Protein AF-A0A955L005-F1 (afdb_monomer_lite)

pLDDT: mean 80.8, std 13.49, range [45.31, 91.12]

Foldseek 3Di:
DADPLLVVLLVQCVVVCVPPALVVLLPDDLVVLCVSVVHDDDPVCSCSSCVNSVVVNCCSVDPDDDDPDPDD

Radius of gyration: 12.17 Å; chains: 1; bounding box: 30×26×27 Å

Organism: NCBI:txid2099670

InterPro domains:
  IPR002871 NIF system FeS cluster assembly, NifU, N-terminal [PF01592] (2-61)
  IPR002871 NIF system FeS cluster assembly, NifU, N-terminal [cd06664] (1-56)

Sequence (72 aa):
SGCAISIASASILSDELLGKSITEISQLEDSYVGGILGIELTTSRRKCARLPLQAIQQAANANGAAEPTPNP

Structure (mmCIF, N/CA/C/O backbone):
data_AF-A0A955L005-F1
#
_entry.id   AF-A0A955L005-F1
#
loop_
_atom_site.group_PDB
_atom_site.id
_atom_site.type_symbol
_atom_site.label_atom_id
_atom_site.label_alt_id
_atom_site.label_comp_id
_atom_site.label_asym_id
_atom_site.label_entity_id
_atom_site.label_seq_id
_atom_site.pdbx_PDB_ins_code
_atom_site.Cartn_x
_atom_site.Cartn_y
_atom_site.Cartn_z
_atom_site.occupancy
_atom_site.B_iso_or_equiv
_atom_site.auth_seq_id
_atom_site.auth_comp_id
_atom_site.auth_asym_id
_atom_site.auth_atom_id
_atom_site.pdbx_PDB_model_num
ATOM 1 N N . SER A 1 1 ? 4.369 17.308 -4.012 1.00 56.72 1 SER A N 1
ATOM 2 C CA . SER A 1 1 ? 3.893 16.818 -5.324 1.00 56.72 1 SER A CA 1
ATOM 3 C C . SER A 1 1 ? 3.966 15.300 -5.352 1.00 56.72 1 SER A C 1
ATOM 5 O O . SER A 1 1 ? 5.039 14.767 -5.095 1.00 56.72 1 SER A O 1
ATOM 7 N N . GLY A 1 2 ? 2.851 14.597 -5.572 1.00 67.25 2 GLY A N 1
ATOM 8 C CA . GLY A 1 2 ? 2.814 13.126 -5.584 1.00 67.25 2 GLY A CA 1
ATOM 9 C C . GLY A 1 2 ? 3.365 12.534 -6.886 1.00 67.25 2 GLY A C 1
ATOM 10 O O . GLY A 1 2 ? 3.190 13.110 -7.956 1.00 67.25 2 GLY A O 1
ATOM 11 N N . CYS A 1 3 ? 4.042 11.385 -6.810 1.00 86.81 3 CYS A N 1
ATOM 12 C CA . CYS A 1 3 ? 4.446 10.633 -8.001 1.00 86.81 3 CYS A CA 1
ATOM 13 C C . CYS A 1 3 ? 3.208 10.032 -8.688 1.00 86.81 3 CYS A C 1
ATOM 15 O O . CYS A 1 3 ? 2.309 9.568 -7.994 1.00 86.81 3 CYS A O 1
ATOM 17 N N . ALA A 1 4 ? 3.195 9.951 -10.024 1.00 87.00 4 ALA A N 1
ATOM 18 C CA . ALA A 1 4 ? 2.109 9.324 -10.789 1.00 87.00 4 ALA A CA 1
ATOM 19 C C . ALA A 1 4 ? 1.718 7.927 -10.264 1.00 87.00 4 ALA A C 1
ATOM 21 O O . ALA A 1 4 ? 0.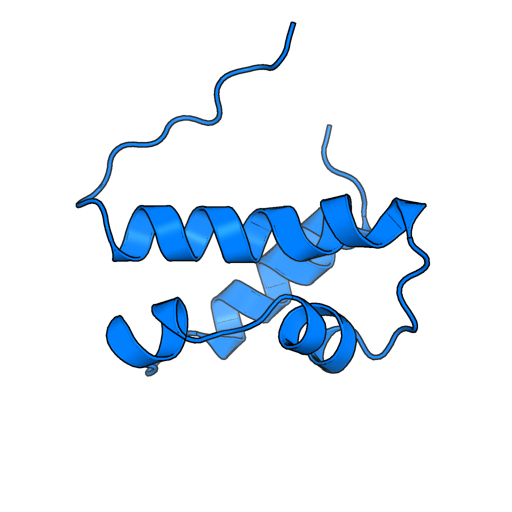537 7.615 -10.175 1.00 87.00 4 ALA A O 1
ATOM 22 N N . ILE A 1 5 ? 2.697 7.127 -9.821 1.00 86.50 5 ILE A N 1
ATOM 23 C CA . ILE A 1 5 ? 2.453 5.804 -9.221 1.00 86.50 5 ILE A CA 1
ATOM 24 C C . ILE A 1 5 ? 1.672 5.916 -7.909 1.00 86.50 5 ILE A C 1
ATOM 26 O O . ILE A 1 5 ? 0.761 5.137 -7.682 1.00 86.50 5 ILE A O 1
ATOM 30 N N . SER A 1 6 ? 2.011 6.893 -7.065 1.00 88.50 6 SER A N 1
ATOM 31 C CA . SER A 1 6 ? 1.322 7.118 -5.789 1.00 88.50 6 SER A CA 1
ATOM 32 C C . SER A 1 6 ? -0.106 7.619 -5.989 1.00 88.50 6 SER A C 1
ATOM 34 O O . SER A 1 6 ? -0.955 7.357 -5.146 1.00 88.50 6 SER A O 1
ATOM 36 N N . ILE A 1 7 ? -0.367 8.357 -7.072 1.00 89.31 7 ILE A N 1
ATOM 37 C CA . ILE A 1 7 ? -1.714 8.827 -7.417 1.00 89.31 7 ILE A CA 1
ATOM 38 C C . ILE A 1 7 ? -2.546 7.652 -7.943 1.00 89.31 7 ILE A C 1
ATOM 40 O O . ILE A 1 7 ? -3.665 7.441 -7.485 1.00 89.31 7 ILE A O 1
ATOM 44 N N . ALA A 1 8 ? -1.977 6.855 -8.853 1.00 90.31 8 ALA A N 1
ATOM 45 C CA . ALA A 1 8 ? -2.635 5.671 -9.396 1.00 90.31 8 ALA A CA 1
ATOM 46 C C . ALA A 1 8 ? -2.940 4.632 -8.306 1.00 90.31 8 ALA A C 1
ATOM 48 O O . ALA A 1 8 ? -4.063 4.139 -8.234 1.00 90.31 8 ALA A O 1
ATOM 49 N N . SER A 1 9 ? -1.979 4.340 -7.420 1.00 89.88 9 SER A N 1
ATOM 50 C CA . SER A 1 9 ? -2.197 3.382 -6.334 1.00 89.88 9 SER A CA 1
ATOM 51 C C . SER A 1 9 ? -3.231 3.874 -5.332 1.00 89.88 9 SER A C 1
ATOM 53 O O . SER A 1 9 ? -4.062 3.078 -4.917 1.00 89.88 9 SER A O 1
ATOM 55 N N . ALA A 1 10 ? -3.236 5.166 -4.986 1.00 90.75 10 ALA A N 1
ATOM 56 C CA . ALA A 1 10 ? -4.268 5.734 -4.123 1.00 90.75 10 ALA A CA 1
ATOM 57 C C . ALA A 1 10 ? -5.666 5.579 -4.735 1.00 90.75 10 ALA A C 1
ATOM 59 O O . ALA A 1 10 ? -6.563 5.105 -4.049 1.00 90.75 10 ALA A O 1
ATOM 60 N N . SER A 1 11 ? -5.832 5.905 -6.022 1.00 90.94 11 SER A N 1
ATOM 61 C CA . SER A 1 11 ? -7.123 5.783 -6.712 1.00 90.94 11 SER A CA 1
ATOM 62 C C . SER A 1 11 ? -7.639 4.344 -6.720 1.00 90.94 11 SER A C 1
ATOM 64 O O . SER A 1 11 ? -8.774 4.107 -6.333 1.00 90.94 11 SER A O 1
ATOM 66 N N . ILE A 1 12 ? -6.801 3.382 -7.122 1.00 91.12 12 ILE A N 1
ATOM 67 C CA . ILE A 1 12 ? -7.210 1.973 -7.228 1.00 91.12 12 ILE A CA 1
ATOM 68 C C . ILE A 1 12 ? -7.482 1.382 -5.841 1.00 91.12 12 ILE A C 1
ATOM 70 O O . ILE A 1 12 ? -8.464 0.674 -5.658 1.00 91.12 12 ILE A O 1
ATOM 74 N N . LEU A 1 13 ? -6.648 1.698 -4.843 1.00 90.75 13 LEU A N 1
ATOM 75 C CA . LEU A 1 13 ? -6.878 1.249 -3.468 1.00 90.75 13 LEU A CA 1
ATOM 76 C C . LEU A 1 13 ? -8.178 1.822 -2.898 1.00 90.75 13 LEU A C 1
ATOM 78 O O . LEU A 1 13 ? -8.888 1.111 -2.202 1.00 90.75 13 LEU A O 1
ATOM 82 N N . SER A 1 14 ? -8.521 3.079 -3.182 1.00 89.00 14 SER A N 1
ATOM 83 C CA . SER A 1 14 ? -9.780 3.650 -2.697 1.00 89.00 14 SER A CA 1
ATOM 84 C C . SER A 1 14 ? -11.002 2.860 -3.161 1.00 89.00 14 SER A C 1
ATOM 86 O O . SER A 1 14 ? -11.905 2.672 -2.354 1.00 89.00 14 SER A O 1
ATOM 88 N N . ASP A 1 15 ? -11.000 2.353 -4.395 1.00 91.00 15 ASP A N 1
ATOM 89 C CA . ASP A 1 15 ? -12.092 1.528 -4.921 1.00 91.00 15 ASP A CA 1
ATOM 90 C C . ASP A 1 15 ? -12.024 0.082 -4.398 1.00 91.00 15 ASP A C 1
ATOM 92 O O . ASP A 1 15 ? -13.026 -0.467 -3.943 1.00 91.00 15 ASP A O 1
ATOM 96 N N . GLU A 1 16 ? -10.833 -0.524 -4.386 1.00 90.62 16 GLU A N 1
ATOM 97 C CA . GLU A 1 16 ? -10.611 -1.920 -3.972 1.00 90.62 16 GLU A CA 1
ATOM 98 C C . GLU A 1 16 ? -10.925 -2.194 -2.498 1.00 90.62 16 GLU A C 1
ATOM 100 O O . GLU A 1 16 ? -11.240 -3.322 -2.113 1.00 90.62 16 GLU A O 1
ATOM 105 N N . LEU A 1 17 ? -10.793 -1.184 -1.640 1.00 88.94 17 LEU A N 1
ATOM 106 C CA . LEU A 1 17 ? -11.013 -1.337 -0.204 1.00 88.94 17 LEU A CA 1
ATOM 107 C C . LEU A 1 17 ? -12.482 -1.153 0.196 1.00 88.94 17 LEU A C 1
ATOM 109 O O . LEU A 1 17 ? -12.838 -1.452 1.339 1.00 88.94 17 LEU A O 1
ATOM 113 N N . LEU A 1 18 ? -13.350 -0.708 -0.720 1.00 89.50 18 LEU A N 1
ATOM 114 C CA . LEU A 1 18 ? -14.783 -0.597 -0.460 1.00 89.50 18 LEU A CA 1
ATOM 115 C C . LEU A 1 18 ? -15.376 -1.981 -0.168 1.00 89.50 18 LEU A C 1
ATOM 117 O O . LEU A 1 18 ? -15.240 -2.923 -0.943 1.00 89.50 18 LEU A O 1
ATOM 121 N N . GLY A 1 19 ? -16.053 -2.105 0.974 1.00 89.56 19 GLY A N 1
ATOM 122 C CA . GLY A 1 19 ? -16.679 -3.359 1.403 1.00 89.56 19 GLY A CA 1
ATOM 123 C C . GLY A 1 19 ? -15.743 -4.352 2.100 1.00 89.56 19 GLY A C 1
ATOM 124 O O . GLY A 1 19 ? -16.233 -5.362 2.601 1.00 89.56 19 GLY A O 1
ATOM 125 N N . LYS A 1 20 ? -14.436 -4.068 2.200 1.00 89.62 20 LYS A N 1
ATOM 126 C CA . LYS A 1 20 ? -13.516 -4.837 3.052 1.00 89.62 20 LYS A CA 1
ATOM 127 C C . LYS A 1 20 ? -13.626 -4.390 4.508 1.00 89.62 20 LYS A C 1
ATOM 129 O O . LYS A 1 20 ? -13.861 -3.219 4.808 1.00 89.62 20 LYS A O 1
ATOM 134 N N . SER A 1 21 ? -13.425 -5.320 5.432 1.00 90.94 21 SER A N 1
ATOM 135 C CA . SER A 1 21 ? -13.333 -5.009 6.857 1.00 90.94 21 SER A CA 1
ATOM 136 C C . SER A 1 21 ? -11.988 -4.367 7.207 1.00 90.94 21 SER A C 1
ATOM 138 O O . SER A 1 21 ? -10.966 -4.638 6.579 1.00 90.94 21 SER A O 1
ATOM 140 N N . ILE A 1 22 ? -11.956 -3.562 8.273 1.00 88.88 22 ILE A N 1
ATOM 141 C CA . ILE A 1 22 ? -10.720 -2.942 8.788 1.00 88.88 22 ILE A CA 1
ATOM 142 C C . ILE A 1 22 ? -9.623 -3.991 9.034 1.00 88.88 22 ILE A C 1
ATOM 144 O O . ILE A 1 22 ? -8.455 -3.753 8.734 1.00 88.88 22 ILE A O 1
ATOM 148 N N . THR A 1 23 ? -9.993 -5.173 9.534 1.00 88.00 23 THR A N 1
ATOM 149 C CA . THR A 1 23 ? -9.055 -6.275 9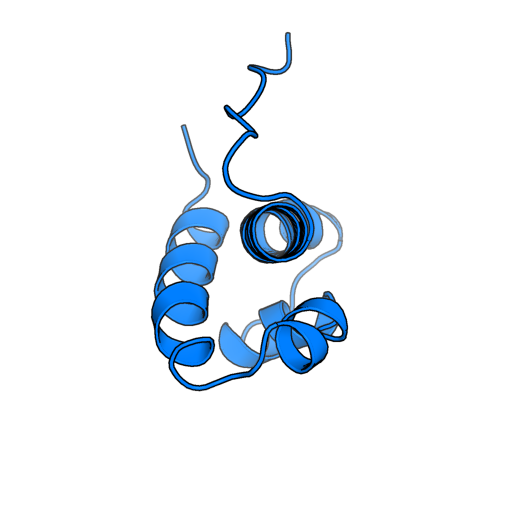.777 1.00 88.00 23 THR A CA 1
ATOM 150 C C . THR A 1 23 ? -8.417 -6.782 8.486 1.00 88.00 23 THR A C 1
ATOM 152 O O . THR A 1 23 ? -7.206 -6.988 8.460 1.00 88.00 23 THR A O 1
ATOM 155 N N . GLU A 1 24 ? -9.193 -6.935 7.410 1.00 89.38 24 GLU A N 1
ATOM 156 C CA . GLU A 1 24 ? -8.666 -7.335 6.099 1.00 89.38 24 GLU A CA 1
ATOM 157 C C . GLU A 1 24 ? -7.721 -6.275 5.532 1.00 89.38 24 GLU A C 1
ATOM 159 O O . GLU A 1 24 ? -6.648 -6.611 5.040 1.00 89.38 24 GLU A O 1
ATOM 164 N N . ILE A 1 25 ? -8.075 -4.992 5.657 1.00 88.44 25 ILE A N 1
ATOM 165 C CA . ILE A 1 25 ? -7.246 -3.870 5.193 1.00 88.44 25 ILE A CA 1
ATOM 166 C C . ILE A 1 25 ? -5.898 -3.841 5.932 1.00 88.44 25 ILE A C 1
ATOM 168 O O . ILE A 1 25 ? -4.843 -3.662 5.316 1.00 88.44 25 ILE A O 1
ATOM 172 N N . SER A 1 26 ? -5.914 -4.066 7.247 1.00 86.12 26 SER A N 1
ATOM 173 C CA . SER A 1 26 ? -4.708 -4.128 8.082 1.00 86.12 26 SER A CA 1
ATOM 174 C C . SER A 1 26 ? -3.798 -5.320 7.771 1.00 86.12 26 SER A C 1
ATOM 176 O O . SER A 1 26 ? -2.617 -5.270 8.105 1.00 86.12 26 SER A O 1
ATOM 178 N N . GLN A 1 27 ? -4.311 -6.370 7.125 1.00 89.06 27 GLN A N 1
ATOM 179 C CA . GLN A 1 27 ? -3.531 -7.542 6.710 1.00 89.06 27 GLN A CA 1
ATOM 180 C C . GLN A 1 27 ? -2.983 -7.446 5.279 1.00 89.06 27 GLN A C 1
ATOM 182 O O . GLN A 1 27 ? -2.242 -8.330 4.853 1.00 89.06 27 GLN A O 1
ATOM 187 N N . LEU A 1 28 ? -3.313 -6.391 4.528 1.00 88.94 28 LEU A N 1
ATOM 188 C CA . LEU A 1 28 ? -2.796 -6.207 3.173 1.00 88.94 28 LEU A CA 1
ATOM 189 C C . LEU A 1 28 ? -1.284 -5.953 3.174 1.00 88.94 28 LEU A C 1
ATOM 191 O O . LEU A 1 28 ? -0.762 -5.116 3.912 1.00 88.94 28 LEU A O 1
ATOM 195 N N . GLU A 1 29 ? -0.583 -6.645 2.284 1.00 86.19 29 GLU A N 1
ATOM 196 C CA . GLU A 1 29 ? 0.863 -6.523 2.129 1.00 86.19 29 GLU A CA 1
ATOM 197 C C . GLU A 1 29 ? 1.255 -5.557 1.004 1.00 86.19 29 GLU A C 1
ATOM 199 O O . GLU A 1 29 ? 0.506 -5.314 0.062 1.00 86.19 29 GLU A O 1
ATOM 204 N N . ASP A 1 30 ? 2.494 -5.065 1.035 1.00 81.94 30 ASP A N 1
ATOM 205 C CA . ASP A 1 30 ? 3.064 -4.223 -0.027 1.00 81.94 30 ASP A CA 1
ATOM 206 C C . ASP A 1 30 ? 2.994 -4.864 -1.421 1.00 81.94 30 ASP A C 1
ATOM 208 O O . ASP A 1 30 ? 2.889 -4.168 -2.433 1.00 81.94 30 ASP A O 1
ATOM 212 N N . SER A 1 31 ? 3.098 -6.194 -1.467 1.00 82.94 31 SER A N 1
ATOM 213 C CA . SER A 1 31 ? 3.007 -7.009 -2.679 1.00 82.94 31 SER A CA 1
ATOM 214 C C . SER A 1 31 ? 1.645 -6.855 -3.359 1.00 82.94 31 SER A C 1
ATOM 216 O O . SER A 1 31 ? 1.585 -6.799 -4.589 1.00 82.94 31 SER A O 1
ATOM 218 N N . TYR A 1 32 ? 0.576 -6.681 -2.574 1.00 86.38 32 TYR A N 1
ATOM 219 C CA . TYR A 1 32 ? -0.780 -6.444 -3.063 1.00 86.38 32 TYR A CA 1
ATOM 220 C C . TYR A 1 32 ? -0.835 -5.217 -3.973 1.00 86.38 32 TYR A C 1
ATOM 222 O O . TYR A 1 32 ? -1.406 -5.271 -5.060 1.00 86.38 32 TYR A O 1
ATOM 230 N N . VAL A 1 33 ? -0.165 -4.127 -3.580 1.00 86.88 33 VAL A N 1
ATOM 231 C CA . VAL A 1 33 ? -0.179 -2.880 -4.357 1.00 86.88 33 VAL A CA 1
ATOM 232 C C . VAL A 1 33 ? 0.528 -3.037 -5.705 1.00 86.88 33 VAL A C 1
ATOM 234 O O . VAL A 1 33 ? 0.101 -2.463 -6.703 1.00 86.88 33 VAL A O 1
ATOM 237 N N . GLY A 1 34 ? 1.602 -3.827 -5.762 1.00 86.12 34 GLY A N 1
ATOM 238 C CA . GLY A 1 34 ? 2.249 -4.161 -7.034 1.00 86.12 34 GLY A CA 1
ATOM 239 C C . GLY A 1 34 ? 1.326 -4.964 -7.950 1.00 86.12 34 GLY A C 1
ATOM 240 O O . GLY A 1 34 ? 1.229 -4.665 -9.139 1.00 86.12 34 GLY A O 1
ATOM 241 N N . GLY A 1 35 ? 0.599 -5.926 -7.373 1.00 86.56 35 GLY A N 1
ATOM 242 C CA . GLY A 1 35 ? -0.370 -6.757 -8.085 1.00 86.56 35 GLY A CA 1
ATOM 243 C C . GLY 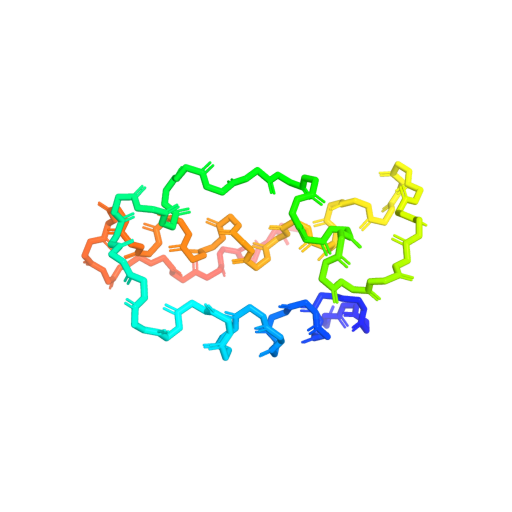A 1 35 ? -1.512 -5.952 -8.705 1.00 86.56 35 GLY A C 1
ATOM 244 O O . GLY A 1 35 ? -1.755 -6.078 -9.902 1.00 86.56 35 GLY A O 1
ATOM 245 N N . ILE A 1 36 ? -2.166 -5.075 -7.934 1.00 87.44 36 ILE A N 1
ATOM 246 C CA . ILE A 1 36 ? -3.303 -4.272 -8.431 1.00 87.44 36 ILE A CA 1
ATOM 247 C C . ILE A 1 36 ? -2.889 -3.230 -9.476 1.00 87.44 36 ILE A C 1
ATOM 249 O O . ILE A 1 36 ? -3.681 -2.876 -10.343 1.00 87.44 36 ILE A O 1
ATOM 253 N N . LEU A 1 37 ? -1.647 -2.739 -9.420 1.00 86.75 37 LEU A N 1
ATOM 254 C CA . LEU A 1 37 ? -1.120 -1.827 -10.435 1.00 86.75 37 LEU A CA 1
ATOM 255 C C . LEU A 1 37 ? -0.747 -2.554 -11.735 1.00 86.75 37 LEU A C 1
ATOM 257 O O . LEU A 1 37 ? -0.529 -1.890 -12.746 1.00 86.75 37 LEU A O 1
ATOM 261 N N . GLY A 1 38 ? -0.633 -3.887 -11.715 1.00 85.19 38 GLY A N 1
ATOM 262 C CA . GLY A 1 38 ? -0.234 -4.684 -12.875 1.00 85.19 38 GLY A CA 1
ATOM 263 C C . GLY A 1 38 ? 1.188 -4.392 -13.362 1.00 85.19 38 GLY A C 1
ATOM 264 O O . GLY A 1 38 ? 1.493 -4.617 -14.532 1.00 85.19 38 GLY A O 1
ATOM 265 N N . ILE A 1 39 ? 2.056 -3.862 -12.493 1.00 81.62 39 ILE A N 1
ATOM 266 C CA . ILE A 1 39 ? 3.436 -3.500 -12.834 1.00 81.62 39 ILE A CA 1
ATOM 267 C C . ILE A 1 39 ? 4.429 -4.154 -11.880 1.00 81.62 39 ILE A C 1
ATOM 269 O O . ILE A 1 39 ? 4.216 -4.216 -10.668 1.00 81.62 39 ILE A O 1
ATOM 273 N N . GLU A 1 40 ? 5.579 -4.557 -12.415 1.00 79.06 40 GLU A N 1
ATOM 274 C CA . GLU A 1 40 ? 6.708 -4.930 -11.571 1.00 79.06 40 GLU A CA 1
ATOM 275 C C . GLU A 1 40 ? 7.341 -3.680 -10.953 1.00 79.06 40 GLU A C 1
ATOM 277 O O . GLU A 1 40 ? 7.963 -2.845 -11.618 1.00 79.06 40 GLU A O 1
ATOM 282 N N . LEU A 1 41 ? 7.170 -3.533 -9.641 1.00 79.00 41 LEU A N 1
ATOM 283 C CA . LEU A 1 41 ? 7.752 -2.431 -8.890 1.00 79.00 41 LEU A CA 1
ATOM 284 C C . LEU A 1 41 ? 9.233 -2.697 -8.609 1.00 79.00 41 LEU A C 1
ATOM 286 O O . LEU A 1 41 ? 9.591 -3.556 -7.801 1.00 79.00 41 LEU A O 1
ATOM 290 N N . THR A 1 42 ? 10.105 -1.872 -9.186 1.00 81.94 42 THR A N 1
ATOM 291 C CA . THR A 1 42 ? 11.514 -1.822 -8.779 1.00 81.94 42 THR A CA 1
ATOM 292 C C . THR A 1 42 ? 11.650 -1.277 -7.351 1.00 81.94 42 THR A C 1
ATOM 294 O O . THR A 1 42 ? 10.789 -0.539 -6.857 1.00 81.94 42 THR A O 1
ATOM 297 N N . THR A 1 43 ? 12.752 -1.599 -6.666 1.00 78.88 43 THR A N 1
ATOM 298 C CA . THR A 1 43 ? 13.019 -1.200 -5.267 1.00 78.88 43 THR A CA 1
ATOM 299 C C . THR A 1 43 ? 12.817 0.301 -5.025 1.00 78.88 43 THR A C 1
ATOM 301 O O . THR A 1 43 ? 12.273 0.699 -3.995 1.00 78.88 43 THR A O 1
ATOM 304 N N . SER A 1 44 ? 13.163 1.138 -6.008 1.00 82.25 44 SER A N 1
ATOM 305 C CA . SER A 1 44 ? 13.016 2.596 -5.943 1.00 82.25 44 SER A CA 1
ATOM 306 C C . SER A 1 44 ? 11.564 3.083 -6.038 1.00 82.25 44 SER A C 1
ATOM 308 O O . SER A 1 44 ? 11.237 4.135 -5.495 1.00 82.25 44 SER A O 1
ATOM 310 N N . ARG A 1 45 ? 10.673 2.343 -6.712 1.00 80.12 45 ARG A N 1
ATOM 311 C CA . ARG A 1 45 ? 9.256 2.715 -6.903 1.00 80.12 45 ARG A CA 1
ATOM 312 C C . ARG A 1 45 ? 8.314 2.074 -5.887 1.00 80.12 45 ARG A C 1
ATOM 314 O O . ARG A 1 45 ? 7.201 2.566 -5.707 1.00 80.12 45 ARG A O 1
ATOM 321 N N . ARG A 1 46 ? 8.783 1.053 -5.162 1.00 83.88 46 ARG A N 1
ATOM 322 C CA . ARG A 1 46 ? 8.027 0.368 -4.102 1.00 83.88 46 ARG A CA 1
ATOM 323 C C . ARG A 1 46 ? 7.508 1.327 -3.031 1.00 83.88 46 ARG A C 1
ATOM 325 O O . ARG A 1 46 ? 6.353 1.228 -2.642 1.00 83.88 46 ARG A O 1
ATOM 332 N N . LYS A 1 47 ? 8.325 2.295 -2.599 1.00 82.62 47 LYS A N 1
ATOM 333 C CA . LYS A 1 47 ? 7.916 3.289 -1.590 1.00 82.62 47 LYS A CA 1
ATOM 334 C C . LYS A 1 47 ? 6.739 4.147 -2.062 1.00 82.62 47 LYS A C 1
ATOM 336 O O . LYS A 1 47 ? 5.799 4.349 -1.305 1.00 82.62 47 LYS A O 1
ATOM 341 N N . CYS A 1 48 ? 6.767 4.613 -3.314 1.00 87.00 48 CYS A N 1
ATOM 342 C CA . CYS A 1 48 ? 5.682 5.417 -3.882 1.00 87.00 48 CYS A CA 1
ATOM 343 C C . CYS A 1 48 ? 4.381 4.622 -4.024 1.00 87.00 48 CYS A C 1
ATOM 345 O O . CYS A 1 48 ? 3.312 5.181 -3.815 1.00 87.00 48 CYS A O 1
ATOM 347 N N . ALA A 1 49 ? 4.473 3.336 -4.371 1.00 86.19 49 ALA A N 1
ATOM 348 C CA . ALA A 1 49 ? 3.309 2.465 -4.458 1.00 86.19 49 ALA A CA 1
ATOM 349 C C . ALA A 1 49 ? 2.732 2.146 -3.070 1.00 86.19 49 ALA A C 1
ATOM 351 O O . ALA A 1 49 ? 1.528 2.261 -2.886 1.00 86.19 49 ALA A O 1
ATOM 352 N N . ARG A 1 50 ? 3.579 1.817 -2.083 1.00 88.69 50 ARG A N 1
ATOM 353 C CA . ARG A 1 50 ? 3.168 1.447 -0.716 1.00 88.69 50 ARG A CA 1
ATOM 354 C C . ARG A 1 50 ? 2.545 2.602 0.070 1.00 88.69 50 ARG A C 1
ATOM 356 O O . ARG A 1 50 ? 1.711 2.362 0.936 1.00 88.69 50 ARG A O 1
ATOM 363 N N . LEU A 1 51 ? 2.962 3.839 -0.200 1.00 89.81 51 LEU A N 1
ATOM 364 C CA . LEU A 1 51 ? 2.600 5.001 0.613 1.00 89.81 51 LEU A CA 1
ATOM 365 C C . LEU A 1 51 ? 1.082 5.125 0.887 1.00 89.81 51 LEU A C 1
ATOM 367 O O . LEU A 1 51 ? 0.726 5.294 2.053 1.00 89.81 51 LEU A O 1
ATOM 371 N N . PRO A 1 52 ? 0.174 4.975 -0.100 1.00 89.56 52 PRO A N 1
ATOM 372 C CA . PRO A 1 52 ? -1.261 5.069 0.164 1.00 89.56 52 PRO A CA 1
ATOM 373 C C . PRO A 1 52 ? -1.802 3.888 0.972 1.00 89.56 52 PRO A C 1
ATOM 375 O O . PRO A 1 52 ? -2.609 4.105 1.869 1.00 89.56 52 PRO A O 1
ATOM 378 N N . LEU A 1 53 ? -1.317 2.662 0.730 1.00 89.62 53 LEU A N 1
ATOM 379 C CA . LEU A 1 53 ? -1.708 1.494 1.528 1.00 89.62 53 LEU A CA 1
ATOM 380 C C . LEU A 1 53 ? -1.351 1.700 3.003 1.00 89.62 53 LEU A C 1
ATOM 382 O O . LEU A 1 53 ? -2.182 1.487 3.881 1.00 89.62 53 LEU A O 1
ATOM 386 N N . GLN A 1 54 ? -0.136 2.182 3.268 1.00 88.75 54 GLN A N 1
ATOM 387 C CA . GLN A 1 54 ? 0.312 2.482 4.622 1.00 88.75 54 GLN A CA 1
ATOM 388 C C . GLN A 1 54 ? -0.546 3.576 5.276 1.00 88.75 54 GLN A C 1
ATOM 390 O O . GLN A 1 54 ? -0.905 3.448 6.445 1.00 88.75 54 GLN A O 1
ATOM 395 N N . ALA A 1 55 ? -0.882 4.638 4.540 1.00 89.25 55 ALA A N 1
ATOM 396 C CA . ALA A 1 55 ? -1.741 5.706 5.045 1.00 89.25 55 ALA A CA 1
ATOM 397 C C . ALA A 1 55 ? -3.144 5.187 5.397 1.00 89.25 55 ALA A C 1
ATOM 399 O O . ALA A 1 55 ? -3.673 5.508 6.458 1.00 89.25 55 ALA A O 1
ATOM 400 N N . ILE A 1 56 ? -3.718 4.329 4.551 1.00 88.62 56 ILE A N 1
ATOM 401 C CA . ILE A 1 56 ? -5.039 3.740 4.782 1.00 88.62 56 ILE A CA 1
ATOM 402 C C . ILE A 1 56 ? -5.014 2.782 5.975 1.00 88.62 56 ILE A C 1
ATOM 404 O O . ILE A 1 56 ? -5.901 2.842 6.816 1.00 88.62 56 ILE A O 1
ATOM 408 N N . GLN A 1 57 ? -3.979 1.954 6.112 1.00 87.44 57 GLN A N 1
ATOM 409 C CA . GLN A 1 57 ? -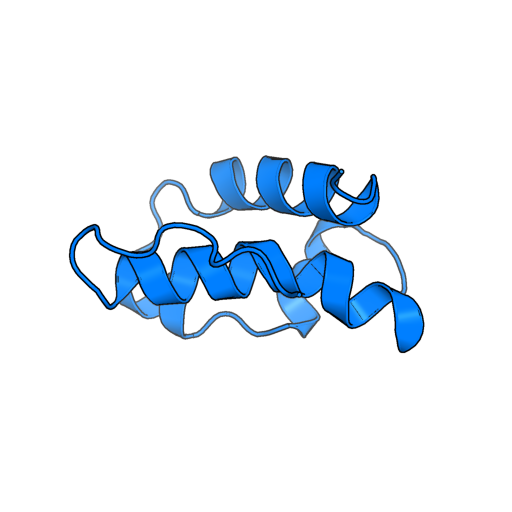3.809 1.088 7.281 1.00 87.44 57 GLN A CA 1
ATOM 410 C C . GLN A 1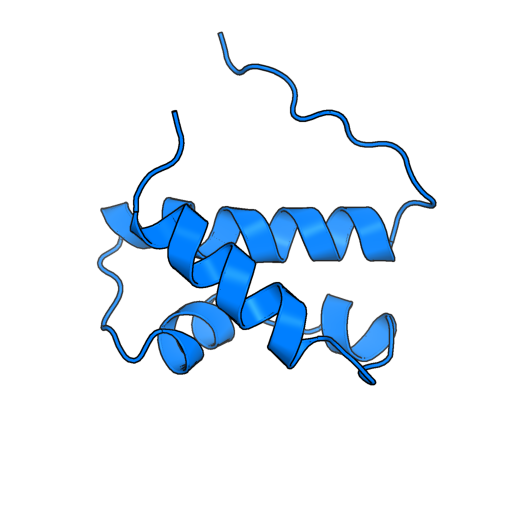 57 ? -3.686 1.900 8.571 1.00 87.44 57 GLN A C 1
ATOM 412 O O . GLN A 1 57 ? -4.282 1.545 9.583 1.00 87.44 57 GLN A O 1
ATOM 417 N N . GLN A 1 58 ? -2.955 3.014 8.554 1.00 86.88 58 GLN A N 1
ATOM 418 C CA . GLN A 1 58 ? -2.892 3.909 9.709 1.00 86.8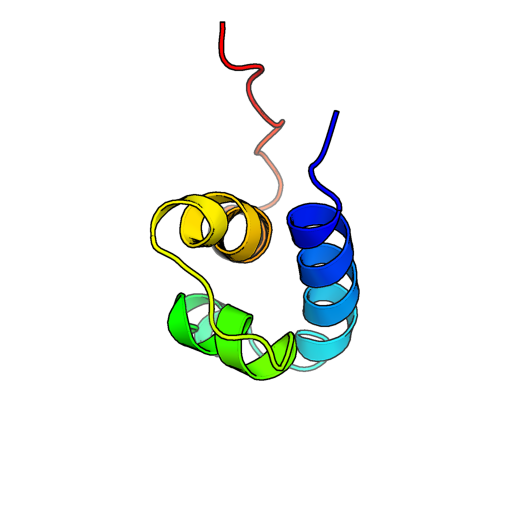8 58 GLN A CA 1
ATOM 419 C C . GLN A 1 58 ? -4.259 4.528 10.018 1.00 86.88 58 GLN A C 1
ATOM 421 O O . GLN A 1 58 ? -4.678 4.490 11.169 1.00 86.88 58 GLN A O 1
ATOM 426 N N . ALA A 1 59 ? -4.981 5.022 9.010 1.00 84.94 59 ALA A N 1
ATOM 427 C CA . ALA A 1 59 ? -6.316 5.598 9.177 1.00 84.94 59 ALA A CA 1
ATOM 428 C C . ALA A 1 59 ? -7.372 4.571 9.626 1.00 84.94 59 ALA A C 1
ATOM 430 O O . ALA A 1 59 ? -8.307 4.914 10.340 1.00 84.94 59 ALA A O 1
ATOM 431 N N . ALA A 1 60 ? -7.225 3.307 9.230 1.00 83.19 60 ALA A N 1
ATOM 432 C CA . ALA A 1 60 ? -8.113 2.227 9.641 1.00 83.19 60 ALA A CA 1
ATOM 433 C C . ALA A 1 60 ? -7.858 1.792 11.098 1.00 83.19 60 ALA A C 1
ATOM 435 O O . ALA A 1 60 ? -8.780 1.354 11.780 1.00 83.19 60 ALA A O 1
ATOM 436 N N . ASN A 1 61 ? -6.619 1.936 11.585 1.00 76.00 61 ASN A N 1
ATOM 437 C CA . ASN A 1 61 ? -6.224 1.571 12.949 1.00 76.00 61 ASN A CA 1
ATOM 438 C C . ASN A 1 61 ? -6.294 2.743 13.949 1.00 76.00 61 ASN A C 1
ATOM 440 O O . ASN A 1 61 ? -6.454 2.517 15.147 1.00 76.00 61 ASN A O 1
ATOM 444 N N . ALA A 1 62 ? -6.187 3.988 13.484 1.00 62.78 62 ALA A N 1
ATOM 445 C CA . ALA A 1 62 ? -6.325 5.198 14.286 1.00 62.78 62 ALA A CA 1
ATOM 446 C C . ALA A 1 62 ? -7.565 5.963 13.819 1.00 62.78 62 ALA A C 1
ATOM 448 O O . ALA A 1 62 ? -7.600 6.423 12.684 1.00 62.78 62 ALA A O 1
ATOM 449 N N . ASN A 1 63 ? -8.568 6.130 14.686 1.00 54.44 63 ASN A N 1
ATOM 450 C CA . ASN A 1 63 ? -9.757 6.946 14.413 1.00 54.44 63 ASN A CA 1
ATOM 451 C C . ASN A 1 63 ? -9.376 8.398 14.029 1.00 54.44 63 ASN A C 1
ATOM 453 O O . ASN A 1 63 ? -9.331 9.278 14.884 1.00 54.44 63 ASN A O 1
ATOM 457 N N . GLY A 1 64 ? -9.117 8.650 12.742 1.00 52.69 64 GLY A N 1
ATOM 458 C CA . GLY A 1 64 ? -9.212 9.957 12.092 1.00 52.69 64 GLY A CA 1
ATOM 459 C C . GLY A 1 64 ? -8.185 11.040 12.449 1.00 52.69 64 GLY A C 1
ATOM 460 O O . GLY A 1 64 ? -8.572 12.203 12.485 1.00 52.69 64 GLY A O 1
ATOM 461 N N . ALA A 1 65 ? -6.902 10.733 12.665 1.00 45.81 65 ALA A N 1
ATOM 462 C CA . ALA A 1 65 ? -5.883 11.787 12.784 1.00 45.81 65 ALA A CA 1
ATOM 463 C C . ALA A 1 65 ? -4.502 11.348 12.277 1.00 45.81 65 ALA A C 1
ATOM 465 O O . ALA A 1 65 ? -3.688 10.822 13.031 1.00 45.81 65 ALA A O 1
ATOM 466 N N . ALA A 1 66 ? -4.215 11.604 11.003 1.00 46.06 66 ALA A N 1
ATOM 467 C CA . ALA A 1 66 ? -2.840 11.706 10.526 1.00 46.06 66 ALA A CA 1
ATOM 468 C C . ALA A 1 66 ? -2.805 12.658 9.331 1.00 46.06 66 ALA A C 1
ATOM 470 O O . ALA A 1 66 ? -2.972 12.262 8.178 1.00 46.06 66 ALA A O 1
ATOM 471 N N . GLU A 1 67 ? -2.623 13.943 9.624 1.00 45.31 67 GLU A N 1
ATOM 472 C CA . GLU A 1 67 ? -2.151 14.892 8.625 1.00 45.31 67 GLU A CA 1
ATOM 473 C C . GLU A 1 67 ? -0.812 14.373 8.071 1.00 45.31 67 GLU A C 1
ATOM 475 O O . GLU A 1 67 ? 0.022 13.895 8.849 1.00 45.31 67 GLU A O 1
ATOM 480 N N . PRO A 1 68 ? -0.577 14.423 6.750 1.00 59.22 68 PRO A N 1
ATOM 481 C CA . PRO A 1 68 ? 0.722 14.078 6.199 1.00 59.22 68 PRO A CA 1
ATOM 482 C C . PRO A 1 68 ? 1.733 15.084 6.747 1.00 59.22 68 PRO A C 1
ATOM 484 O O . PRO A 1 68 ? 1.733 16.245 6.339 1.00 59.22 68 PRO A O 1
ATOM 487 N N . THR A 1 69 ? 2.584 14.664 7.685 1.00 51.91 69 THR A N 1
ATOM 488 C CA . THR A 1 69 ? 3.685 15.509 8.139 1.00 51.91 69 THR A CA 1
ATOM 489 C C . THR A 1 69 ? 4.559 15.821 6.921 1.00 51.91 69 THR A C 1
ATOM 491 O O . THR A 1 69 ? 5.043 14.897 6.255 1.00 51.91 69 THR A O 1
ATOM 494 N N . PRO A 1 70 ? 4.735 17.105 6.560 1.00 54.66 70 PRO A N 1
ATOM 495 C CA . PRO A 1 70 ? 5.669 17.467 5.512 1.00 54.66 70 PRO A CA 1
ATOM 496 C C . PRO A 1 70 ? 7.068 17.074 5.995 1.00 54.66 70 PRO A C 1
ATOM 498 O O . PRO A 1 70 ? 7.571 17.602 6.984 1.00 54.66 70 PRO A O 1
ATOM 501 N N . ASN A 1 71 ? 7.659 16.083 5.329 1.00 46.00 71 ASN A N 1
ATOM 502 C CA . ASN A 1 71 ? 9.063 15.728 5.512 1.00 46.00 71 ASN A CA 1
ATOM 503 C C . ASN A 1 71 ? 9.927 16.962 5.163 1.00 46.00 71 ASN A C 1
ATOM 505 O O . ASN A 1 71 ? 9.627 17.576 4.133 1.00 46.00 71 ASN A O 1
ATOM 509 N N . PRO A 1 72 ? 10.928 17.334 5.988 1.00 53.03 72 PRO A N 1
ATOM 510 C CA . PRO A 1 72 ? 11.780 18.506 5.764 1.00 53.03 72 PRO A CA 1
ATOM 511 C C . PRO A 1 72 ? 12.489 18.513 4.405 1.00 53.03 72 PRO A C 1
ATOM 513 O O . PRO A 1 72 ? 12.788 17.416 3.870 1.00 53.03 72 PRO A O 1
#

Secondary structure (DSSP, 8-state):
---HHHHHHHHHHHHHTTT--HHHHHT--HHHHHHHHTS---HHHHHHHHHHHHHHHHHHHTTS--------